Protein AF-A0A4U9CW20-F1 (afdb_monomer)

Sequence (88 aa):
MESAWPSGAKILLRLQDLSYSSLIAELQTVNNEIVRLIDERSDDILYAKPWYTKWTMGRMISFNTSSPYANACGRLRKWAKENDIRLQ

Nearest PDB structures (foldseek):
  5cof-assembly1_A  TM=9.914E-01  e=2.860E-07  Escherichia coli UTI89
  7mtl-assembly1_A  TM=9.675E-01  e=2.066E-03  Escherichia coli
 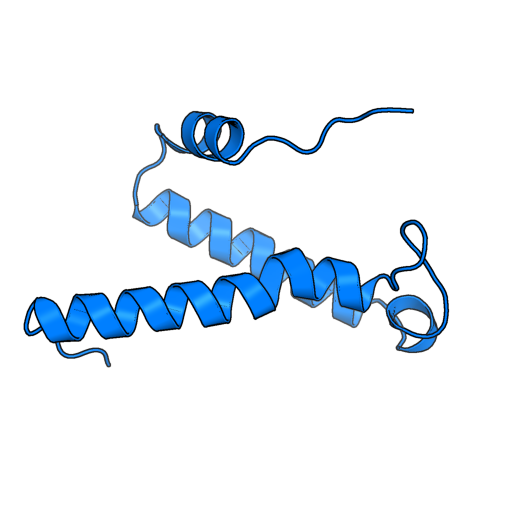 7z1z-assembly1_B  TM=3.623E-01  e=2.893E+00  Visna/maedi virus EV1 KV1772
  5t51-assembly1_A  TM=2.451E-01  e=9.245E+00  Kluyveromyces lactis NRRL Y-1140

Structure (mmCIF, N/CA/C/O backbone):
data_AF-A0A4U9CW20-F1
#
_entry.id   AF-A0A4U9CW20-F1
#
loop_
_atom_site.group_PDB
_atom_site.id
_atom_site.type_symbol
_atom_site.label_atom_id
_atom_site.label_alt_id
_atom_site.label_comp_id
_atom_site.label_asym_id
_atom_site.label_entity_id
_atom_site.label_seq_id
_atom_site.pdbx_PDB_ins_code
_atom_site.Cartn_x
_atom_site.Cartn_y
_atom_site.Cartn_z
_atom_site.occupancy
_atom_site.B_iso_or_equiv
_atom_site.auth_seq_id
_atom_site.auth_comp_id
_atom_site.auth_asym_id
_atom_site.auth_atom_id
_atom_site.pdbx_PDB_model_num
ATOM 1 N N . MET A 1 1 ? 21.158 12.939 -7.333 1.00 42.19 1 MET A N 1
ATOM 2 C CA . MET A 1 1 ? 21.158 11.918 -6.266 1.00 42.19 1 MET A CA 1
ATOM 3 C C . MET A 1 1 ? 20.566 12.560 -5.029 1.00 42.19 1 MET A C 1
ATOM 5 O O . MET A 1 1 ? 20.890 13.711 -4.786 1.00 42.19 1 MET A O 1
ATOM 9 N N . GLU A 1 2 ? 19.712 11.814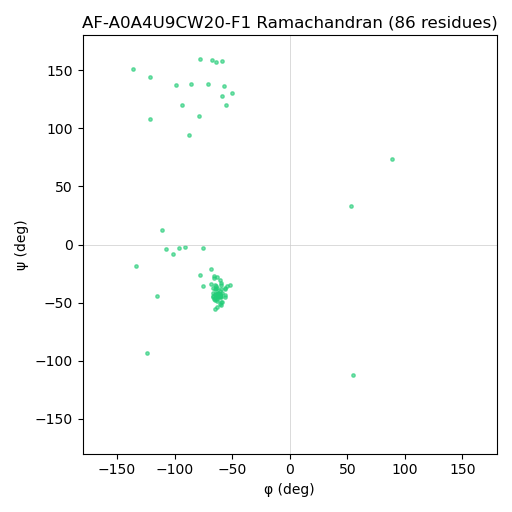 -4.322 1.00 46.44 2 GLU A N 1
ATOM 10 C CA . GLU A 1 2 ? 19.081 12.159 -3.035 1.00 46.44 2 GLU A CA 1
ATOM 11 C C . GLU A 1 2 ? 17.744 12.924 -3.084 1.00 46.44 2 GLU A C 1
ATOM 13 O O . GLU A 1 2 ? 17.632 14.084 -2.706 1.00 46.44 2 GLU A O 1
ATOM 18 N N . SER A 1 3 ? 16.670 12.221 -3.461 1.00 48.16 3 SER A N 1
ATOM 19 C CA . SER A 1 3 ? 15.379 12.448 -2.804 1.00 48.16 3 SER A CA 1
ATOM 20 C C . SER A 1 3 ? 15.336 11.530 -1.583 1.00 48.16 3 SER A C 1
ATOM 22 O O . SER A 1 3 ? 15.021 10.344 -1.703 1.00 48.16 3 SER A O 1
ATOM 24 N N . ALA A 1 4 ? 15.732 12.043 -0.418 1.00 58.22 4 ALA A N 1
ATOM 25 C CA . ALA A 1 4 ? 15.600 11.309 0.833 1.00 58.22 4 ALA A CA 1
ATOM 26 C C . ALA A 1 4 ? 14.132 10.893 1.011 1.00 58.22 4 ALA A C 1
ATOM 28 O O . ALA A 1 4 ? 13.241 11.747 1.040 1.00 58.22 4 ALA A O 1
ATOM 29 N N . TRP A 1 5 ? 13.884 9.583 1.093 1.00 57.03 5 TRP A N 1
ATOM 30 C CA . TRP A 1 5 ? 12.557 9.034 1.360 1.00 57.03 5 TRP A CA 1
ATOM 31 C C . TRP A 1 5 ? 11.964 9.736 2.591 1.00 57.03 5 TRP A C 1
ATOM 33 O O . TRP A 1 5 ? 12.668 9.876 3.601 1.00 57.03 5 TRP A O 1
ATOM 43 N N . PRO A 1 6 ? 10.717 10.235 2.536 1.00 66.06 6 PRO A N 1
ATOM 44 C CA . PRO A 1 6 ? 10.137 10.926 3.672 1.00 66.06 6 PRO A CA 1
ATOM 45 C C . PRO A 1 6 ? 10.115 9.984 4.877 1.00 66.06 6 PRO A C 1
ATOM 47 O O . PRO A 1 6 ? 9.651 8.847 4.796 1.00 66.06 6 PRO A O 1
ATOM 50 N N . SER A 1 7 ? 10.650 10.449 6.006 1.00 74.06 7 SER A N 1
ATOM 51 C CA . SER A 1 7 ? 10.570 9.703 7.258 1.00 74.06 7 SER A CA 1
ATOM 52 C C . SER A 1 7 ? 9.106 9.468 7.636 1.00 74.06 7 SER A C 1
ATOM 54 O O . SER A 1 7 ? 8.224 10.235 7.241 1.00 74.06 7 SER A O 1
ATOM 56 N N . GLY A 1 8 ? 8.839 8.450 8.460 1.00 71.19 8 GLY A N 1
ATOM 57 C CA . GLY A 1 8 ? 7.483 8.207 8.970 1.00 71.19 8 GLY A CA 1
ATOM 58 C C . GLY A 1 8 ? 6.856 9.457 9.606 1.00 71.19 8 GLY A C 1
ATOM 59 O O . GLY A 1 8 ? 5.678 9.726 9.402 1.00 71.19 8 GLY A O 1
ATOM 60 N N . ALA A 1 9 ? 7.666 10.290 10.270 1.00 72.44 9 ALA A N 1
ATOM 61 C CA . ALA A 1 9 ? 7.233 11.566 10.841 1.00 72.44 9 ALA A CA 1
ATOM 62 C C . ALA A 1 9 ? 6.740 12.577 9.787 1.00 72.44 9 ALA A C 1
ATOM 64 O O . ALA A 1 9 ? 5.758 13.277 10.021 1.00 72.44 9 ALA A O 1
ATOM 65 N N . LYS A 1 10 ? 7.371 12.631 8.605 1.00 78.75 10 LYS A N 1
ATOM 66 C CA . LYS A 1 10 ? 6.930 13.508 7.507 1.00 78.75 10 LYS A CA 1
ATOM 67 C C . LYS A 1 10 ? 5.592 13.061 6.915 1.00 78.75 10 LYS A C 1
ATOM 69 O O . LYS A 1 10 ? 4.797 13.907 6.521 1.00 78.75 10 LYS A O 1
ATOM 74 N N . ILE A 1 11 ? 5.333 11.752 6.870 1.00 80.38 11 ILE A N 1
ATOM 75 C CA . ILE A 1 11 ? 4.052 11.210 6.392 1.00 80.38 11 ILE A CA 1
ATOM 76 C C . ILE A 1 11 ? 2.924 11.591 7.355 1.00 80.38 11 ILE A C 1
ATOM 78 O O . ILE A 1 11 ? 1.888 12.069 6.907 1.00 80.38 11 ILE A O 1
ATOM 82 N N . LEU A 1 12 ? 3.141 11.447 8.666 1.00 81.25 12 LEU A N 1
ATOM 83 C CA . LEU A 1 12 ? 2.140 11.808 9.675 1.00 81.25 12 LEU A CA 1
ATOM 84 C C . LEU A 1 12 ? 1.775 13.296 9.615 1.00 81.25 12 LEU A C 1
ATOM 86 O O . LEU A 1 12 ? 0.594 13.622 9.604 1.00 81.25 12 LEU A O 1
ATOM 90 N N . LEU A 1 13 ? 2.769 14.181 9.488 1.00 84.62 13 LEU A N 1
ATOM 91 C CA . LEU A 1 13 ? 2.539 15.625 9.387 1.00 84.62 13 LEU A CA 1
ATOM 92 C C . LEU A 1 13 ? 1.695 16.002 8.159 1.00 84.62 13 LEU A C 1
ATOM 94 O O . LEU A 1 13 ? 0.821 16.851 8.257 1.00 84.62 13 LEU A O 1
ATOM 98 N N . ARG A 1 14 ? 1.918 15.356 7.005 1.00 83.31 14 ARG A N 1
ATOM 99 C CA . ARG A 1 14 ? 1.147 15.621 5.774 1.00 83.31 14 ARG A CA 1
ATOM 100 C C . ARG A 1 14 ? -0.325 15.219 5.896 1.00 83.31 14 ARG A C 1
ATOM 102 O O . ARG A 1 14 ? -1.167 15.772 5.200 1.00 83.31 14 ARG A O 1
ATOM 109 N N . LEU A 1 15 ? -0.613 14.217 6.720 1.00 87.56 15 LEU A N 1
ATOM 110 C CA . LEU A 1 15 ? -1.928 13.587 6.812 1.00 87.56 15 LEU A CA 1
ATOM 111 C C . LEU A 1 15 ? -2.741 14.056 8.027 1.00 87.56 15 LEU A C 1
ATOM 113 O O . LEU A 1 15 ? -3.912 13.705 8.127 1.00 87.56 15 LEU A O 1
ATOM 117 N N . GLN A 1 16 ? -2.140 14.830 8.936 1.00 90.12 16 GLN A N 1
ATOM 118 C CA . GLN A 1 16 ? -2.726 15.181 10.235 1.00 90.12 16 GLN A CA 1
ATOM 119 C C . GLN A 1 16 ? -4.051 15.956 10.140 1.00 90.12 16 GLN A C 1
ATOM 121 O O . GLN A 1 16 ? -4.898 15.816 11.016 1.00 90.12 16 GLN A O 1
ATOM 126 N N . ASP A 1 17 ? -4.227 16.752 9.082 1.00 91.94 17 ASP A N 1
ATOM 127 C CA . ASP A 1 17 ? -5.387 17.634 8.908 1.00 91.94 17 ASP A CA 1
ATOM 128 C C . ASP A 1 17 ? -6.538 16.946 8.149 1.00 91.94 17 ASP A C 1
ATOM 130 O O . ASP A 1 17 ? -7.601 17.533 7.941 1.00 91.94 17 ASP A O 1
ATOM 134 N N . LEU A 1 18 ? -6.344 15.695 7.716 1.00 92.75 18 LEU A N 1
ATOM 135 C CA . LEU A 1 18 ? -7.364 14.926 7.011 1.00 92.75 18 LEU A CA 1
ATOM 136 C C . LEU A 1 18 ? -8.292 14.213 7.993 1.00 92.75 18 LEU A C 1
ATOM 138 O O . LEU A 1 18 ? -7.865 13.594 8.968 1.00 92.75 18 LEU A O 1
ATOM 142 N N . SER A 1 19 ? -9.588 14.232 7.682 1.00 96.06 19 SER A N 1
ATOM 143 C CA . SER A 1 19 ? -10.565 13.420 8.404 1.00 96.06 19 SER A CA 1
ATOM 144 C C . SER A 1 19 ? -10.295 11.923 8.204 1.00 96.06 19 SER A C 1
ATOM 146 O O . SER A 1 19 ? -9.718 11.510 7.195 1.00 96.06 19 SER A O 1
ATOM 148 N N . TYR A 1 20 ? -10.769 11.084 9.129 1.00 94.25 20 TYR A N 1
ATOM 149 C CA . TYR A 1 20 ? -10.621 9.631 9.001 1.00 94.25 20 TYR A CA 1
ATOM 150 C C . TYR A 1 20 ? -11.208 9.094 7.685 1.00 94.25 20 TYR A C 1
ATOM 152 O O . TYR A 1 20 ? -10.561 8.301 7.007 1.00 94.25 20 TYR A O 1
ATOM 160 N N . SER A 1 21 ? -12.390 9.563 7.272 1.00 96.50 21 SER A N 1
ATOM 161 C CA . SER A 1 21 ? -12.993 9.152 5.998 1.00 96.50 21 SER A CA 1
ATOM 162 C C . SER A 1 21 ? -12.164 9.601 4.792 1.00 96.50 21 SER A C 1
ATOM 164 O O . SER A 1 21 ? -12.000 8.824 3.853 1.00 96.50 21 SER A O 1
ATOM 166 N N . SER A 1 22 ? -11.577 10.803 4.834 1.00 95.88 22 SER A N 1
ATOM 167 C CA . SER A 1 22 ? -10.652 11.283 3.798 1.00 95.88 22 SER A CA 1
ATOM 168 C C . SER A 1 22 ? -9.399 10.410 3.703 1.00 95.88 22 SER A C 1
ATOM 170 O O . SER A 1 22 ? -8.979 10.074 2.601 1.00 95.88 22 SER A O 1
ATOM 172 N N . LEU A 1 23 ? -8.829 9.991 4.838 1.00 95.38 23 LEU A N 1
ATOM 173 C CA . LEU A 1 23 ? -7.664 9.099 4.866 1.00 95.38 23 LEU A CA 1
ATOM 174 C C . LEU A 1 23 ? -7.965 7.739 4.229 1.00 95.38 23 LEU A C 1
ATOM 176 O O . LEU A 1 23 ? -7.146 7.219 3.472 1.00 95.38 23 LEU A O 1
ATOM 180 N N . ILE A 1 24 ? -9.137 7.167 4.514 1.00 96.25 24 ILE A N 1
ATOM 181 C CA . ILE A 1 24 ? -9.558 5.895 3.917 1.00 96.25 24 ILE A CA 1
ATOM 182 C C . ILE A 1 24 ? -9.782 6.043 2.409 1.00 96.25 24 ILE A C 1
ATOM 184 O O . ILE A 1 24 ? -9.300 5.205 1.648 1.00 96.25 24 ILE A O 1
ATOM 188 N N . ALA A 1 25 ? -10.451 7.113 1.969 1.00 96.50 25 ALA A N 1
ATOM 189 C CA . ALA A 1 25 ? -10.692 7.369 0.549 1.00 96.50 25 ALA A CA 1
ATOM 190 C C . ALA A 1 25 ? -9.384 7.578 -0.236 1.00 96.50 25 ALA A C 1
ATOM 192 O O . ALA A 1 25 ? -9.217 7.016 -1.320 1.00 96.50 25 ALA A O 1
ATOM 193 N N . GLU A 1 26 ? -8.431 8.325 0.326 1.00 94.94 26 GLU A N 1
ATOM 194 C CA . GLU A 1 26 ? -7.105 8.533 -0.269 1.00 94.94 26 GLU A CA 1
ATOM 195 C C . GLU A 1 26 ? -6.339 7.206 -0.374 1.00 94.94 26 GLU A C 1
ATOM 197 O O . GLU A 1 26 ? -5.812 6.868 -1.435 1.00 94.94 26 GLU A O 1
ATOM 202 N N . LEU A 1 27 ? -6.329 6.403 0.699 1.00 95.44 27 LEU A N 1
ATOM 203 C CA . LEU A 1 27 ? -5.673 5.094 0.704 1.00 95.44 27 LEU A CA 1
ATOM 204 C C . LEU A 1 27 ? -6.271 4.155 -0.352 1.00 9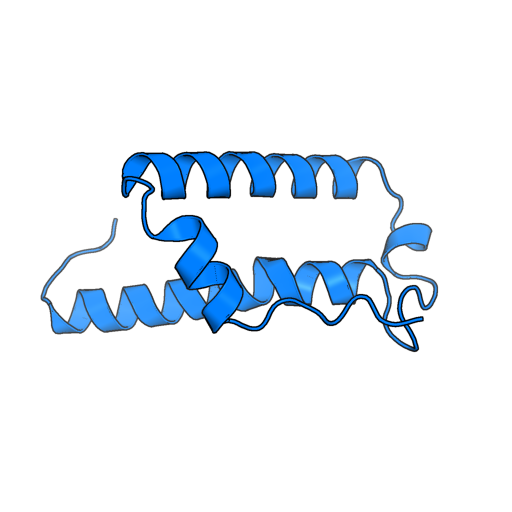5.44 27 LEU A C 1
ATOM 206 O O . LEU A 1 27 ? -5.526 3.484 -1.063 1.00 95.44 27 LEU A O 1
ATOM 210 N N . GLN A 1 28 ? -7.600 4.112 -0.469 1.00 97.75 28 GLN A N 1
ATOM 211 C CA . GLN A 1 28 ? -8.292 3.314 -1.483 1.00 97.75 28 GLN A CA 1
ATOM 212 C C . GLN A 1 28 ? -7.953 3.785 -2.901 1.00 97.75 28 GLN A C 1
ATOM 214 O O . GLN A 1 28 ? -7.651 2.959 -3.762 1.00 97.75 28 GLN A O 1
ATOM 219 N N . THR A 1 29 ? -7.954 5.099 -3.129 1.00 97.62 29 THR A N 1
ATOM 220 C CA . THR A 1 29 ? -7.639 5.704 -4.430 1.00 97.62 29 THR A CA 1
ATOM 221 C C . THR A 1 29 ? -6.227 5.335 -4.875 1.00 97.62 29 THR A C 1
ATOM 223 O O . THR A 1 29 ? -6.047 4.777 -5.957 1.00 97.62 29 THR A O 1
ATOM 226 N N . VAL A 1 30 ? -5.233 5.556 -4.010 1.00 96.44 30 VAL A N 1
ATOM 227 C CA . VAL A 1 30 ? -3.829 5.249 -4.316 1.00 96.44 30 VAL A CA 1
ATOM 228 C C . VAL A 1 30 ? -3.604 3.742 -4.461 1.00 96.44 30 VAL A C 1
ATOM 230 O O . VAL A 1 30 ? -2.855 3.317 -5.338 1.00 96.44 30 VAL A O 1
ATOM 233 N N . ASN A 1 31 ? -4.268 2.905 -3.657 1.00 97.56 31 ASN A N 1
ATOM 234 C CA . ASN A 1 31 ? -4.172 1.452 -3.810 1.00 97.56 31 ASN A CA 1
ATOM 235 C C . ASN A 1 31 ? -4.701 0.987 -5.176 1.00 97.56 31 ASN A C 1
ATOM 237 O O . ASN A 1 31 ? -4.044 0.192 -5.845 1.00 97.56 31 ASN A O 1
ATOM 241 N N . ASN A 1 32 ? -5.850 1.505 -5.615 1.00 98.31 32 ASN A N 1
ATOM 242 C CA . ASN A 1 32 ? -6.417 1.172 -6.923 1.00 98.31 32 ASN A CA 1
ATOM 243 C C . ASN A 1 32 ? -5.510 1.631 -8.070 1.00 98.31 32 ASN A C 1
ATOM 245 O O . ASN A 1 32 ? -5.348 0.912 -9.054 1.00 98.31 32 ASN A O 1
ATOM 249 N N . GLU A 1 33 ? -4.883 2.801 -7.935 1.00 98.31 33 GLU A N 1
ATOM 250 C CA . GLU A 1 33 ? -3.903 3.275 -8.909 1.00 98.31 33 GLU A CA 1
ATOM 251 C C . GLU A 1 33 ? -2.688 2.344 -8.992 1.00 98.31 33 GLU A C 1
ATOM 253 O O . GLU A 1 33 ? -2.268 1.993 -10.093 1.00 98.31 33 GLU A O 1
ATOM 258 N N . ILE A 1 34 ? -2.157 1.888 -7.853 1.00 97.88 34 ILE A N 1
ATOM 259 C CA . ILE A 1 34 ? -1.038 0.938 -7.827 1.00 97.88 34 ILE A CA 1
ATOM 260 C C . ILE A 1 34 ? -1.427 -0.386 -8.490 1.00 97.88 34 ILE A C 1
ATOM 262 O O . ILE A 1 34 ? -0.645 -0.898 -9.286 1.00 97.88 34 ILE A O 1
ATOM 266 N N . VAL A 1 35 ? -2.617 -0.925 -8.201 1.00 98.31 35 VAL A N 1
ATOM 267 C CA . VAL A 1 35 ? -3.110 -2.158 -8.842 1.00 98.31 35 VAL A CA 1
ATOM 268 C C . VAL A 1 35 ? -3.180 -1.982 -10.357 1.00 98.31 35 VAL A C 1
ATOM 270 O O . VAL A 1 35 ? -2.579 -2.770 -11.079 1.00 98.31 35 VAL A O 1
ATOM 273 N N . ARG A 1 36 ? -3.784 -0.889 -10.840 1.00 98.56 36 ARG A N 1
ATOM 274 C CA . ARG A 1 36 ? -3.832 -0.578 -12.276 1.00 98.56 36 ARG A CA 1
ATOM 275 C C . ARG A 1 36 ? -2.433 -0.507 -12.897 1.00 98.56 36 ARG A C 1
ATOM 277 O O . ARG A 1 36 ? -2.202 -1.066 -13.960 1.00 98.56 36 ARG A O 1
ATOM 284 N N . LEU A 1 37 ? -1.488 0.161 -12.233 1.00 98.12 37 LEU A N 1
ATOM 285 C CA . LEU A 1 37 ? -0.108 0.256 -12.713 1.00 98.12 37 LEU A CA 1
ATOM 286 C C . LEU A 1 37 ? 0.580 -1.119 -12.760 1.00 98.12 37 LEU A C 1
ATOM 288 O O . LEU A 1 37 ? 1.393 -1.362 -13.650 1.00 98.12 37 LEU A O 1
ATOM 292 N N . ILE A 1 38 ? 0.294 -2.018 -11.820 1.00 98.19 38 ILE A N 1
ATOM 293 C CA . ILE A 1 38 ? 0.812 -3.391 -11.863 1.00 98.19 38 ILE A CA 1
ATOM 294 C C . ILE A 1 38 ? 0.223 -4.133 -13.068 1.00 98.19 38 ILE A C 1
ATOM 296 O O . ILE A 1 38 ? 0.991 -4.722 -13.821 1.00 98.19 38 ILE A O 1
ATOM 300 N N . ASP A 1 39 ?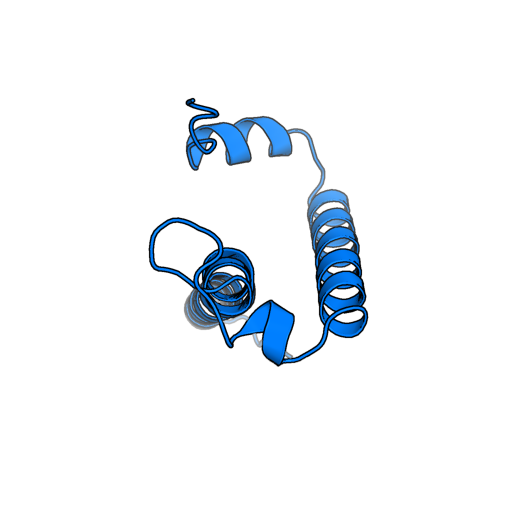 -1.090 -4.037 -13.289 1.00 98.38 39 ASP A N 1
ATOM 301 C CA . ASP A 1 39 ? -1.793 -4.725 -14.384 1.00 98.38 39 ASP A CA 1
ATOM 302 C C . ASP A 1 39 ? -1.323 -4.274 -15.780 1.00 98.38 39 ASP A C 1
ATOM 304 O O . ASP A 1 39 ? -1.356 -5.038 -16.742 1.00 98.38 39 ASP A O 1
ATOM 308 N N . GLU A 1 40 ? -0.835 -3.038 -15.901 1.00 98.25 40 GLU A N 1
ATOM 309 C CA . GLU A 1 40 ? -0.243 -2.496 -17.131 1.00 98.25 40 GLU A CA 1
ATOM 310 C C . GLU A 1 40 ? 1.177 -3.031 -17.427 1.00 98.25 40 GLU A C 1
ATOM 312 O O . GLU A 1 40 ? 1.776 -2.670 -18.444 1.00 98.25 40 GLU A O 1
ATOM 317 N N . ARG A 1 41 ? 1.764 -3.854 -16.546 1.00 97.88 41 ARG A N 1
ATOM 318 C CA . ARG A 1 41 ? 3.154 -4.329 -16.641 1.00 97.88 41 ARG A CA 1
ATOM 319 C C . ARG A 1 41 ? 3.215 -5.851 -16.705 1.00 97.88 41 ARG A C 1
ATOM 321 O O . ARG A 1 41 ? 2.472 -6.554 -16.037 1.00 97.88 41 ARG A O 1
ATOM 328 N N . SER A 1 42 ? 4.163 -6.366 -17.484 1.00 98.31 42 SER A N 1
ATOM 329 C CA . SER A 1 42 ? 4.443 -7.801 -17.524 1.00 98.31 42 SER A CA 1
ATOM 330 C C . SER A 1 42 ? 5.272 -8.259 -16.322 1.00 98.31 42 SER A C 1
ATOM 332 O O . S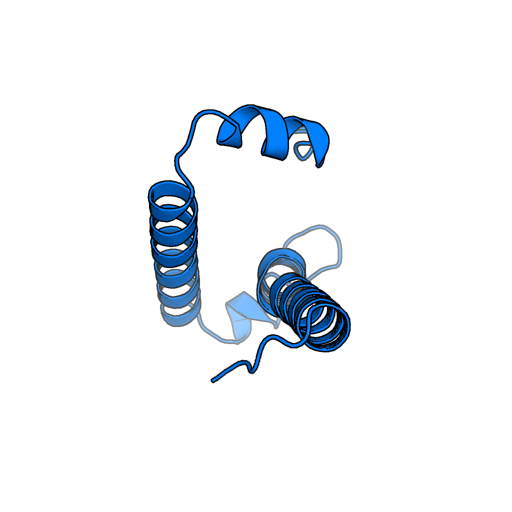ER A 1 42 ? 6.018 -7.476 -15.721 1.00 98.31 42 SER A O 1
ATOM 334 N N . ASP A 1 43 ? 5.231 -9.561 -16.044 1.00 98.12 43 ASP A N 1
ATOM 335 C CA . ASP A 1 43 ? 6.083 -10.206 -15.040 1.00 98.12 43 ASP A CA 1
ATOM 336 C C . ASP A 1 43 ? 7.573 -9.932 -15.267 1.00 98.12 43 ASP A C 1
ATOM 338 O O . ASP A 1 43 ? 8.312 -9.717 -14.307 1.00 98.12 43 ASP A O 1
ATOM 342 N N . ASP A 1 44 ? 8.021 -9.850 -16.522 1.00 98.19 44 ASP A N 1
ATOM 343 C CA . ASP A 1 44 ? 9.414 -9.523 -16.830 1.00 98.19 44 ASP A CA 1
ATOM 344 C C . ASP A 1 44 ? 9.802 -8.127 -16.324 1.00 98.19 44 ASP A C 1
ATOM 346 O O . ASP A 1 44 ? 10.875 -7.941 -15.745 1.00 98.19 44 ASP A O 1
ATOM 350 N N . ILE A 1 45 ? 8.918 -7.140 -16.491 1.00 97.75 45 ILE A N 1
ATOM 351 C CA . ILE A 1 45 ? 9.137 -5.782 -15.979 1.00 97.75 45 ILE A CA 1
ATOM 352 C C . ILE A 1 45 ? 9.127 -5.787 -14.448 1.00 97.75 45 ILE A C 1
ATOM 354 O O . ILE A 1 45 ? 9.944 -5.116 -13.812 1.00 97.75 45 ILE A O 1
ATOM 358 N N . LEU A 1 46 ? 8.204 -6.536 -13.846 1.00 98.38 46 LEU A N 1
ATOM 359 C CA . LEU A 1 46 ? 8.009 -6.542 -12.400 1.00 98.38 46 LEU A CA 1
ATOM 360 C C . LEU A 1 46 ? 9.103 -7.323 -11.661 1.00 98.38 46 LEU A C 1
ATOM 362 O O . LEU A 1 46 ? 9.507 -6.917 -10.565 1.00 98.38 46 LEU A O 1
ATOM 366 N N . TYR A 1 47 ? 9.605 -8.412 -12.242 1.00 98.25 47 TYR A N 1
ATOM 367 C CA . TYR A 1 47 ? 10.358 -9.428 -11.508 1.00 98.25 47 TYR A CA 1
ATOM 368 C C . TYR A 1 47 ? 11.659 -9.896 -12.170 1.00 98.25 47 TYR A C 1
ATOM 370 O O . TYR A 1 47 ? 12.506 -10.419 -11.447 1.00 98.25 47 TYR A O 1
ATOM 378 N N . A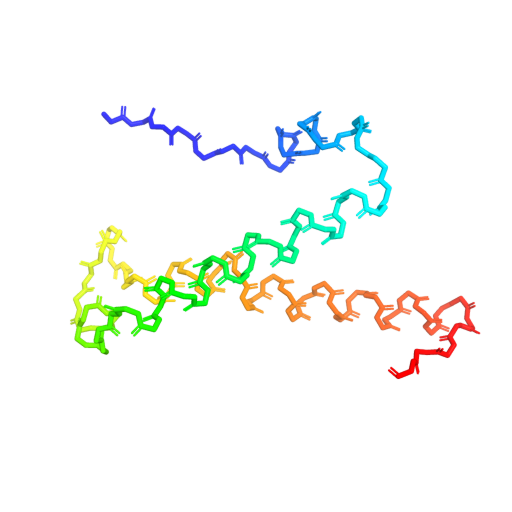LA A 1 48 ? 11.889 -9.698 -13.474 1.00 97.50 48 ALA A N 1
ATOM 379 C CA . ALA A 1 48 ? 13.065 -10.298 -14.120 1.00 97.50 48 ALA A CA 1
ATOM 380 C C . ALA A 1 48 ? 14.386 -9.564 -13.837 1.00 97.50 48 ALA A C 1
ATOM 382 O O . ALA A 1 48 ? 15.453 -10.176 -13.914 1.00 97.50 48 ALA A O 1
ATOM 383 N N . LYS A 1 49 ? 14.357 -8.255 -13.542 1.00 96.00 49 LYS A N 1
ATOM 384 C CA . LYS A 1 49 ? 15.579 -7.441 -13.399 1.00 96.00 49 LYS A CA 1
ATOM 385 C C . LYS A 1 49 ? 15.538 -6.503 -12.189 1.00 96.00 49 LYS A C 1
ATOM 387 O O . LYS A 1 49 ? 14.458 -6.054 -11.791 1.00 96.00 49 LYS A O 1
ATOM 392 N N . PRO A 1 50 ? 16.704 -6.166 -11.601 1.00 96.69 50 PRO A N 1
ATOM 393 C CA . PRO A 1 50 ? 16.792 -5.105 -10.609 1.00 96.69 50 PRO A CA 1
ATOM 394 C C . PRO A 1 50 ? 16.275 -3.778 -11.171 1.00 96.69 50 PRO A C 1
ATOM 396 O O . PRO A 1 50 ? 16.593 -3.400 -12.297 1.00 96.69 50 PRO A O 1
ATOM 399 N N . TRP A 1 51 ? 15.493 -3.075 -10.361 1.00 95.12 51 TRP A N 1
ATOM 400 C CA . TRP A 1 51 ? 14.939 -1.760 -10.672 1.00 95.12 51 TRP A CA 1
ATOM 401 C C . TRP A 1 51 ? 15.494 -0.686 -9.736 1.00 95.12 51 TRP A C 1
ATOM 403 O O . TRP A 1 51 ? 15.921 0.372 -10.187 1.00 95.12 51 TRP A O 1
ATOM 413 N N . TYR A 1 52 ? 15.554 -0.979 -8.433 1.00 93.81 52 TYR A N 1
ATOM 414 C CA . TYR A 1 52 ? 16.136 -0.089 -7.435 1.00 93.81 52 TYR A CA 1
ATOM 415 C C . TYR A 1 52 ? 17.283 -0.784 -6.712 1.00 93.81 52 TYR A C 1
ATOM 417 O O . TYR A 1 52 ? 17.070 -1.676 -5.886 1.00 93.81 52 TYR A O 1
ATOM 425 N N . THR A 1 53 ? 18.514 -0.358 -6.995 1.00 94.31 53 THR A N 1
ATOM 426 C CA . THR A 1 53 ? 19.740 -1.033 -6.541 1.00 94.31 53 THR A CA 1
ATOM 427 C C . THR A 1 53 ? 19.732 -2.507 -6.974 1.00 94.31 53 THR A C 1
ATOM 429 O O . THR A 1 53 ? 19.768 -2.793 -8.165 1.00 94.31 53 THR A O 1
ATOM 432 N N . LYS A 1 54 ? 19.625 -3.447 -6.034 1.00 96.00 54 LYS A N 1
ATOM 433 C CA . LYS A 1 54 ? 19.528 -4.891 -6.279 1.00 96.00 54 LYS A CA 1
ATOM 434 C C . LYS A 1 54 ? 18.094 -5.435 -6.287 1.00 96.00 54 LYS A C 1
ATOM 436 O O . LYS A 1 54 ? 17.907 -6.630 -6.482 1.00 96.00 54 LYS A O 1
ATOM 441 N N . TRP A 1 55 ? 17.088 -4.602 -6.017 1.00 97.69 55 TRP A N 1
ATOM 442 C CA . TRP A 1 55 ? 15.707 -5.043 -5.814 1.00 97.69 55 TRP A CA 1
ATOM 443 C C . TRP A 1 55 ? 14.858 -4.875 -7.070 1.00 97.69 55 TRP A C 1
ATOM 445 O O . TRP A 1 55 ? 14.921 -3.836 -7.728 1.00 97.69 55 TRP A O 1
ATOM 455 N N . THR A 1 56 ? 14.037 -5.881 -7.376 1.00 98.12 56 THR A N 1
ATOM 456 C CA . THR A 1 56 ? 13.060 -5.830 -8.473 1.00 98.12 56 THR A CA 1
ATOM 457 C C . THR A 1 56 ? 11.947 -4.827 -8.174 1.00 98.12 56 THR A C 1
ATOM 459 O O . THR A 1 56 ? 11.690 -4.484 -7.012 1.00 98.12 56 THR A O 1
ATOM 462 N N . MET A 1 57 ? 11.263 -4.360 -9.219 1.00 98.06 57 MET A N 1
ATOM 463 C CA . MET A 1 57 ? 10.155 -3.413 -9.077 1.00 98.06 57 MET A CA 1
ATOM 464 C C . MET A 1 57 ? 9.038 -3.998 -8.204 1.00 98.06 57 MET A C 1
ATOM 466 O O . MET A 1 57 ? 8.650 -3.384 -7.211 1.00 98.06 57 MET A O 1
ATOM 470 N N . GLY A 1 58 ? 8.596 -5.224 -8.497 1.00 98.06 58 GLY A N 1
ATOM 471 C CA . GLY A 1 58 ? 7.559 -5.915 -7.733 1.00 98.06 58 GLY A CA 1
ATOM 472 C C . GLY A 1 58 ? 7.937 -6.108 -6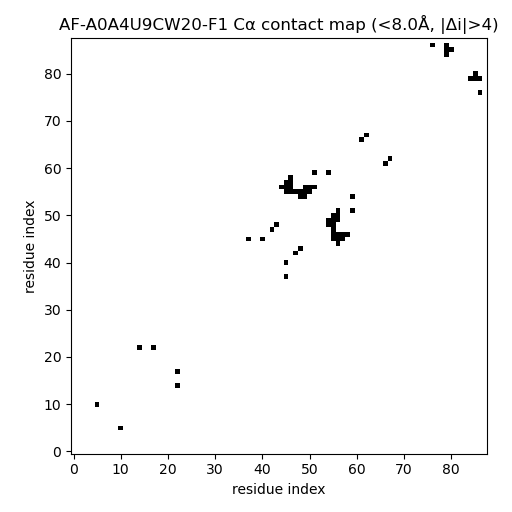.261 1.00 98.06 58 GLY A C 1
ATOM 473 O O . GLY A 1 58 ? 7.09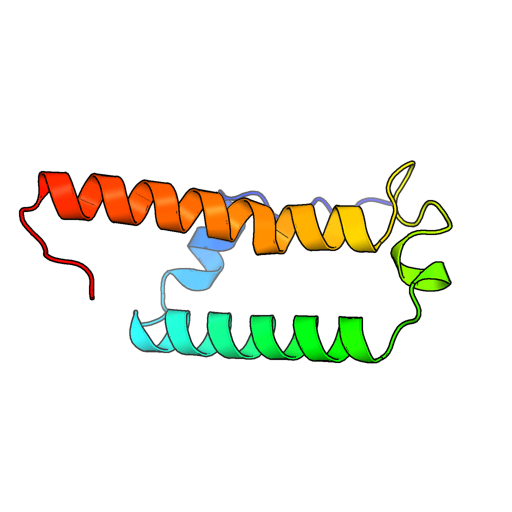1 -5.954 -5.377 1.00 98.06 58 GLY A O 1
ATOM 474 N N . ARG A 1 59 ? 9.224 -6.338 -5.952 1.00 97.69 59 ARG A N 1
ATOM 475 C CA . ARG A 1 59 ? 9.695 -6.388 -4.560 1.00 97.69 59 ARG A CA 1
ATOM 476 C C . ARG A 1 59 ? 9.540 -5.036 -3.868 1.00 97.69 59 ARG A C 1
ATOM 478 O O . ARG A 1 59 ? 8.998 -5.001 -2.766 1.00 97.69 59 ARG A O 1
ATOM 485 N N . MET A 1 60 ? 9.968 -3.942 -4.496 1.00 97.19 60 MET A N 1
ATOM 486 C CA . MET A 1 60 ? 9.843 -2.596 -3.918 1.00 97.19 60 MET A CA 1
ATOM 487 C C . MET A 1 60 ? 8.385 -2.152 -3.753 1.00 97.19 60 MET A C 1
ATOM 489 O O . MET A 1 60 ? 8.058 -1.513 -2.752 1.00 97.19 60 MET A O 1
ATOM 493 N N . ILE A 1 61 ? 7.503 -2.542 -4.678 1.00 97.31 61 ILE A N 1
ATOM 494 C CA . ILE A 1 61 ? 6.057 -2.320 -4.559 1.00 97.31 61 ILE A CA 1
ATOM 495 C C . ILE A 1 61 ? 5.515 -3.085 -3.347 1.00 97.31 61 ILE A C 1
ATOM 497 O O . ILE A 1 61 ? 4.930 -2.474 -2.453 1.00 97.31 61 ILE A O 1
ATOM 501 N N . SER A 1 62 ? 5.773 -4.397 -3.254 1.00 96.88 62 SER A N 1
ATOM 502 C CA . SER A 1 62 ? 5.296 -5.235 -2.138 1.00 96.88 62 SER A CA 1
ATOM 503 C C . SER A 1 62 ? 5.799 -4.763 -0.770 1.00 96.88 62 SER A C 1
ATOM 505 O O . SER A 1 62 ? 5.082 -4.861 0.226 1.00 96.88 62 SER A O 1
ATOM 507 N N . PHE A 1 63 ? 7.012 -4.204 -0.723 1.00 96.12 63 PHE A N 1
ATOM 508 C CA . PHE A 1 63 ? 7.618 -3.662 0.490 1.00 96.12 63 PHE A CA 1
ATOM 509 C C . PHE A 1 63 ? 6.866 -2.437 1.032 1.00 96.12 63 PHE A C 1
ATOM 511 O O . PHE A 1 63 ? 6.868 -2.217 2.239 1.00 96.12 63 PHE A O 1
ATOM 518 N N . ASN A 1 64 ? 6.184 -1.677 0.168 1.00 95.12 64 ASN A N 1
ATOM 519 C CA . ASN A 1 64 ? 5.439 -0.468 0.533 1.00 95.12 64 ASN A CA 1
ATOM 520 C C . ASN A 1 64 ? 3.907 -0.638 0.492 1.00 95.12 64 ASN A C 1
ATOM 522 O O . ASN A 1 64 ? 3.190 0.282 0.869 1.00 95.12 64 ASN A O 1
ATOM 526 N N . THR A 1 65 ? 3.403 -1.797 0.059 1.00 96.69 65 THR A N 1
ATOM 527 C CA . THR A 1 65 ? 1.962 -2.084 -0.065 1.00 96.69 65 THR A CA 1
ATOM 528 C C . THR A 1 65 ? 1.570 -3.324 0.736 1.00 96.69 65 THR A C 1
ATOM 530 O O . THR A 1 65 ? 1.334 -3.233 1.939 1.00 96.69 65 THR A O 1
ATOM 533 N N . SER A 1 66 ? 1.556 -4.502 0.109 1.00 96.94 66 SER A N 1
ATOM 534 C CA . SER A 1 66 ? 1.052 -5.746 0.698 1.00 96.94 66 SER A CA 1
ATOM 535 C C . SER A 1 66 ? 1.735 -6.122 2.016 1.00 96.94 66 SER A C 1
ATOM 537 O O . SER A 1 66 ? 1.055 -6.570 2.941 1.00 96.94 66 SER A O 1
ATOM 539 N N . SER A 1 67 ? 3.046 -5.885 2.153 1.00 97.25 67 SER A N 1
ATOM 540 C CA . SER A 1 67 ? 3.776 -6.151 3.403 1.00 97.25 67 SER A CA 1
ATOM 541 C C . SER A 1 67 ? 3.288 -5.254 4.563 1.00 97.25 67 SER A C 1
ATOM 543 O O . SER A 1 67 ? 2.849 -5.796 5.584 1.00 97.25 67 SER A O 1
ATOM 545 N N . PRO A 1 68 ? 3.281 -3.908 4.441 1.00 96.31 68 PRO A N 1
ATOM 546 C CA . PRO A 1 68 ? 2.646 -3.028 5.422 1.00 96.31 68 PRO A CA 1
ATOM 547 C C . PRO A 1 68 ? 1.162 -3.308 5.677 1.00 96.31 68 PRO A C 1
ATOM 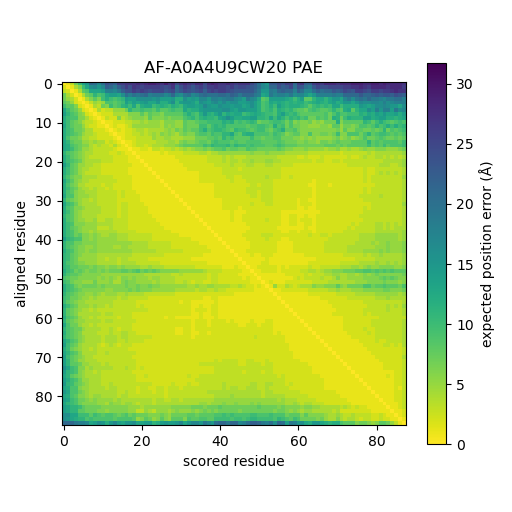549 O O . PRO A 1 68 ? 0.741 -3.235 6.829 1.00 96.31 68 PRO A O 1
ATOM 552 N N . TYR A 1 69 ? 0.369 -3.662 4.660 1.00 96.88 69 TYR A N 1
ATOM 553 C CA . TYR A 1 69 ? -1.058 -3.961 4.842 1.00 96.88 69 TYR A CA 1
ATOM 554 C C . TYR A 1 69 ? -1.264 -5.198 5.713 1.00 96.88 69 TYR A C 1
ATOM 556 O O . TYR A 1 69 ? -2.017 -5.152 6.686 1.00 96.88 69 TYR A O 1
ATOM 564 N N . ALA A 1 70 ? -0.525 -6.278 5.446 1.00 97.88 70 ALA A N 1
ATOM 565 C CA . ALA A 1 70 ? -0.568 -7.478 6.274 1.00 97.88 70 ALA A CA 1
ATOM 566 C C . ALA A 1 70 ? -0.172 -7.179 7.732 1.00 97.88 70 ALA A C 1
ATOM 568 O O . ALA A 1 70 ? -0.835 -7.645 8.666 1.00 97.88 70 ALA A O 1
ATOM 569 N N . ASN A 1 71 ? 0.864 -6.353 7.936 1.00 97.81 71 ASN A N 1
ATOM 570 C CA . ASN A 1 71 ? 1.277 -5.902 9.266 1.00 97.81 71 ASN A CA 1
ATOM 571 C C . ASN A 1 71 ? 0.184 -5.074 9.966 1.00 97.81 71 ASN A C 1
ATOM 573 O O . ASN A 1 71 ? -0.159 -5.362 11.115 1.00 97.81 71 ASN A O 1
ATOM 577 N N . ALA A 1 72 ? -0.390 -4.084 9.278 1.00 96.56 72 ALA A N 1
ATOM 578 C CA . ALA A 1 72 ? -1.439 -3.219 9.806 1.00 96.56 72 ALA A CA 1
ATOM 579 C C . ALA A 1 72 ? -2.690 -4.020 10.191 1.00 96.56 72 ALA A C 1
ATOM 581 O O . ALA A 1 72 ? -3.187 -3.877 11.307 1.00 96.56 72 ALA A O 1
ATOM 582 N N . CYS A 1 73 ? -3.141 -4.943 9.337 1.00 96.88 73 CYS A N 1
ATOM 583 C CA . CYS A 1 73 ? -4.249 -5.843 9.654 1.00 96.88 73 CYS A CA 1
ATOM 584 C C . CYS A 1 73 ? -3.950 -6.715 10.884 1.00 96.88 73 CYS A C 1
ATOM 586 O O . CYS A 1 73 ? -4.834 -6.943 11.707 1.00 96.88 73 CYS A O 1
ATOM 588 N N . GLY A 1 74 ? -2.707 -7.183 11.049 1.00 97.69 74 GLY A N 1
ATOM 589 C CA . GLY A 1 74 ? -2.281 -7.896 12.257 1.00 97.69 74 GLY A CA 1
ATOM 590 C C . GLY A 1 74 ? -2.413 -7.046 13.524 1.00 97.69 74 GLY A C 1
ATOM 591 O O . GLY A 1 74 ? -2.953 -7.513 14.527 1.00 97.69 74 GLY A O 1
ATOM 592 N N . ARG A 1 75 ? -1.986 -5.779 13.462 1.00 98.06 75 ARG A N 1
ATOM 593 C CA . ARG A 1 75 ? -2.115 -4.818 14.570 1.00 98.06 75 ARG A CA 1
ATOM 594 C C . ARG A 1 75 ? -3.577 -4.504 14.887 1.00 98.06 75 ARG A C 1
ATOM 596 O O . ARG A 1 75 ? -3.938 -4.501 16.059 1.00 98.06 75 ARG A O 1
ATOM 603 N N . LEU A 1 76 ? -4.416 -4.312 13.867 1.00 97.19 76 LEU A N 1
ATOM 604 C CA . LEU A 1 76 ? -5.850 -4.056 14.030 1.00 97.19 76 LEU A CA 1
ATOM 605 C C . LEU A 1 76 ? -6.581 -5.245 14.655 1.00 97.19 76 LEU A C 1
ATOM 607 O O . LEU A 1 76 ? -7.367 -5.047 15.571 1.00 97.19 76 LEU A O 1
ATOM 611 N N . ARG A 1 77 ? -6.287 -6.481 14.231 1.00 97.94 77 ARG A N 1
ATOM 612 C CA . ARG A 1 77 ? -6.862 -7.688 14.852 1.00 97.94 77 ARG A CA 1
ATOM 613 C C . ARG A 1 77 ? -6.488 -7.816 16.323 1.00 97.94 77 ARG A C 1
ATOM 615 O O . ARG A 1 77 ? -7.344 -8.140 17.141 1.00 97.94 77 ARG A O 1
ATOM 622 N N . LYS A 1 78 ? -5.219 -7.561 16.657 1.00 97.94 78 LYS A N 1
ATOM 623 C CA . LYS A 1 78 ? -4.756 -7.564 18.049 1.00 97.94 78 LYS A CA 1
ATOM 624 C C . LYS A 1 78 ? -5.502 -6.511 18.871 1.00 97.94 78 LYS A C 1
ATOM 626 O O . LYS A 1 78 ? -6.077 -6.854 19.896 1.00 97.94 78 LYS A O 1
ATOM 631 N N . TRP A 1 79 ? -5.545 -5.275 18.379 1.00 98.12 79 TRP A N 1
ATOM 632 C CA . TRP A 1 79 ? -6.247 -4.177 19.037 1.00 98.12 79 TRP A CA 1
ATOM 633 C C . TRP A 1 79 ? -7.743 -4.471 19.207 1.00 98.12 79 TRP A C 1
ATOM 635 O O . TRP A 1 79 ? -8.273 -4.310 20.297 1.00 98.12 79 TRP A O 1
ATOM 645 N N . ALA A 1 80 ? -8.418 -4.977 18.175 1.00 97.81 80 ALA A N 1
ATOM 646 C CA . ALA A 1 80 ? -9.841 -5.296 18.242 1.00 97.81 80 ALA A CA 1
ATOM 647 C C . ALA A 1 80 ? -10.137 -6.356 19.313 1.00 97.81 80 ALA A C 1
ATOM 649 O O . ALA A 1 80 ? -11.056 -6.182 20.104 1.00 97.81 80 ALA A O 1
ATOM 650 N N . LYS A 1 81 ? -9.299 -7.399 19.411 1.00 97.31 81 LYS A N 1
ATOM 651 C CA . LYS A 1 81 ? -9.391 -8.404 20.480 1.00 97.31 81 LYS A CA 1
ATOM 652 C C . LYS A 1 81 ? -9.212 -7.791 21.873 1.00 97.31 81 LYS A C 1
ATOM 654 O O . LYS A 1 81 ? -9.925 -8.168 22.793 1.00 97.31 81 LYS A O 1
ATOM 659 N N . GLU A 1 82 ? -8.258 -6.877 22.033 1.00 98.00 82 GLU A N 1
ATOM 660 C CA . GLU A 1 82 ? -7.992 -6.185 23.305 1.00 98.00 82 GLU A CA 1
ATOM 661 C C . GLU A 1 82 ? -9.118 -5.217 23.707 1.00 98.00 82 GLU A C 1
ATOM 663 O O . GLU A 1 82 ? -9.243 -4.895 24.883 1.00 98.00 82 GLU A O 1
ATOM 668 N N . ASN A 1 83 ? -9.942 -4.781 22.749 1.00 97.69 83 ASN A N 1
ATOM 669 C CA . ASN A 1 83 ? -11.032 -3.823 22.953 1.00 97.69 83 ASN A CA 1
ATOM 670 C C . ASN A 1 83 ? -12.430 -4.455 22.810 1.00 97.69 83 ASN A C 1
ATOM 672 O O . ASN A 1 83 ? -13.409 -3.726 22.703 1.00 97.69 83 ASN A O 1
ATOM 676 N N . ASP A 1 84 ? -12.523 -5.789 22.782 1.00 96.88 84 ASP A N 1
ATOM 677 C CA . ASP A 1 84 ? -13.774 -6.549 22.602 1.00 96.88 84 ASP A CA 1
ATOM 678 C C . ASP A 1 84 ? -14.593 -6.136 21.358 1.00 96.88 84 ASP A C 1
ATOM 680 O O . ASP A 1 84 ? -15.821 -6.165 21.320 1.00 96.88 84 ASP A O 1
ATOM 684 N N . ILE A 1 85 ? -13.891 -5.742 20.294 1.00 97.19 85 ILE A N 1
ATOM 685 C CA . ILE A 1 85 ? -14.490 -5.394 19.007 1.00 97.19 85 ILE A CA 1
ATOM 686 C C . ILE A 1 85 ? -14.479 -6.632 18.117 1.00 97.19 85 ILE A C 1
ATOM 688 O O . ILE A 1 85 ? -13.425 -7.161 17.749 1.00 97.19 85 ILE A O 1
ATOM 692 N N . ARG A 1 86 ? -15.668 -7.067 17.698 1.00 93.56 86 ARG A N 1
ATOM 693 C CA . ARG A 1 86 ? -15.807 -8.113 16.686 1.00 93.56 86 ARG A CA 1
ATOM 694 C C . ARG A 1 86 ? -15.579 -7.522 15.299 1.00 93.56 86 ARG A C 1
ATOM 696 O O . ARG A 1 86 ? -16.399 -6.759 14.798 1.00 93.56 86 ARG A O 1
ATOM 703 N N . LEU A 1 87 ? -14.466 -7.899 14.681 1.00 88.56 87 LEU A N 1
ATOM 704 C CA . LEU A 1 87 ? -14.216 -7.615 13.270 1.00 88.56 87 LEU A CA 1
ATOM 705 C C . LEU A 1 87 ? -15.132 -8.494 12.406 1.00 88.56 87 LEU A C 1
ATOM 707 O O . LEU A 1 87 ? -15.352 -9.663 12.741 1.00 88.56 87 LEU A O 1
ATOM 711 N N . GLN A 1 88 ? -15.690 -7.900 11.351 1.00 75.00 88 GLN A N 1
ATOM 712 C CA . GLN A 1 88 ? -16.519 -8.582 10.353 1.00 75.00 88 GLN A CA 1
ATOM 713 C C . GLN A 1 88 ? -15.661 -9.334 9.336 1.00 75.00 88 GLN A C 1
ATOM 715 O O . GLN A 1 88 ? -14.535 -8.863 9.052 1.00 75.00 88 GLN A O 1
#

Foldseek 3Di:
DDPDDDDPVNVCVVCVPDDPVRVVVVVVVVVVVLVVVVVVDDCCQQPVADDDDGDGNVRVSCVVPVVVVVVVVVVVVVVCVVVVHDDD

Solvent-accessible surface area (backbone atoms only — not comparable to full-atom values): 5280 Å² total; per-residue (Å²): 139,82,83,75,75,75,49,74,69,56,55,50,66,75,49,67,89,54,51,74,69,54,52,51,52,51,52,53,52,53,51,53,50,51,53,52,58,51,73,76,48,53,65,61,68,29,60,71,44,62,66,57,86,85,37,23,43,48,55,59,49,37,64,72,40,63,51,52,50,57,51,49,53,52,51,50,54,53,50,26,63,78,66,77,47,83,81,130

pLDDT: mean 91.73, std 12.33, range [42.19, 98.56]

Mean predicted aligned error: 4.91 Å

Secondary structure (DSSP, 8-state):
---PPPPHHHHHHHHTTS-HHHHHHHHHHHHHHHHHHHHTS-HIIIIISEEETTEEHHHHHHHHTHHHHHHHHHHHHHHHHHTT----

Organism: Raoultella terrigena (NCBI:txid577)

Radius of gyration: 16.36 Å; Cα contacts (8 Å, |Δi|>4): 33; chains: 1; bounding box: 38×28×41 Å

InterPro domains:
  IPR012550 Protein of unknown function DUF1706 [PF08020] (11-81)
  IPR012550 Protein of unknown function DUF1706 [PTHR40658] (15-85)
  IPR034660 DinB/YfiT-like putative metalloenzymes [G3DSA:1.20.120.450] (8-88)